Protein AF-A0A538GV80-F1 (afdb_monomer)

pLDDT: mean 89.03, std 10.64, range [52.97, 98.25]

Structure (mmCIF, N/CA/C/O backbone):
data_AF-A0A538GV80-F1
#
_entry.id   AF-A0A538GV80-F1
#
loop_
_atom_site.group_PDB
_atom_site.id
_atom_site.type_symbol
_atom_site.label_atom_id
_atom_site.label_alt_id
_atom_site.label_comp_id
_atom_site.label_asym_id
_atom_site.label_entity_id
_atom_site.label_seq_id
_atom_site.pdbx_PDB_ins_code
_atom_site.Cartn_x
_atom_site.Cartn_y
_atom_site.Cartn_z
_atom_site.occupancy
_atom_site.B_iso_or_equiv
_atom_site.auth_seq_id
_atom_site.auth_comp_id
_atom_site.auth_asym_id
_atom_site.auth_atom_id
_atom_site.pdbx_PDB_model_num
ATOM 1 N N . ALA A 1 1 ? 12.375 -7.259 2.177 1.00 62.84 1 ALA A N 1
ATOM 2 C CA . ALA A 1 1 ? 12.939 -8.597 1.883 1.00 62.84 1 ALA A CA 1
ATOM 3 C C . ALA A 1 1 ? 12.216 -9.263 0.711 1.00 62.84 1 ALA A C 1
ATOM 5 O O . ALA A 1 1 ? 12.673 -9.054 -0.398 1.00 62.84 1 ALA A O 1
ATOM 6 N N . LEU A 1 2 ? 11.075 -9.954 0.892 1.00 81.62 2 LEU A N 1
ATOM 7 C CA . LEU A 1 2 ? 10.445 -10.706 -0.215 1.00 81.62 2 LEU A CA 1
ATOM 8 C C . LEU A 1 2 ? 9.984 -9.822 -1.388 1.00 81.62 2 LEU A C 1
ATOM 10 O O . LEU A 1 2 ? 10.236 -10.157 -2.537 1.00 81.62 2 LEU A O 1
ATOM 14 N N . ILE A 1 3 ? 9.338 -8.681 -1.115 1.00 86.94 3 ILE A N 1
ATOM 15 C CA . ILE A 1 3 ? 8.849 -7.804 -2.192 1.00 86.94 3 ILE A CA 1
ATOM 16 C C . ILE A 1 3 ? 10.001 -7.229 -3.025 1.00 86.94 3 ILE A C 1
ATOM 18 O O . ILE A 1 3 ? 9.956 -7.264 -4.244 1.00 86.94 3 ILE A O 1
ATOM 22 N N . GLU A 1 4 ? 11.072 -6.784 -2.372 1.00 89.56 4 GLU A N 1
ATOM 23 C CA . GLU A 1 4 ? 12.250 -6.207 -3.027 1.00 89.56 4 GLU A CA 1
ATOM 24 C C . GLU A 1 4 ? 12.986 -7.236 -3.888 1.00 89.56 4 GLU A C 1
ATOM 26 O O . GLU A 1 4 ? 13.386 -6.918 -5.002 1.00 89.56 4 GLU A O 1
ATOM 31 N N . GLU A 1 5 ? 13.109 -8.477 -3.409 1.00 89.56 5 GLU A N 1
ATOM 32 C CA . GLU A 1 5 ? 13.685 -9.580 -4.183 1.00 89.56 5 GLU A CA 1
ATOM 33 C C . GLU A 1 5 ? 12.885 -9.836 -5.466 1.00 89.56 5 GLU A C 1
ATOM 35 O O . GLU A 1 5 ? 13.464 -9.948 -6.547 1.00 89.56 5 GLU A O 1
ATOM 40 N N . VAL A 1 6 ? 11.549 -9.851 -5.372 1.00 88.81 6 VAL A N 1
ATOM 41 C CA . VAL A 1 6 ? 10.674 -10.006 -6.542 1.00 88.81 6 VAL A CA 1
ATOM 42 C C . VAL A 1 6 ? 10.868 -8.851 -7.526 1.00 88.81 6 VAL A C 1
ATOM 44 O O . VAL A 1 6 ? 11.067 -9.115 -8.712 1.00 88.81 6 VAL A O 1
ATOM 47 N N . LEU A 1 7 ? 10.874 -7.599 -7.054 1.00 90.62 7 LEU A N 1
ATOM 48 C CA . LEU A 1 7 ? 11.053 -6.422 -7.917 1.00 90.62 7 LEU A CA 1
ATOM 49 C C . LEU A 1 7 ? 12.423 -6.420 -8.620 1.00 90.62 7 LEU A C 1
ATOM 51 O O . LEU A 1 7 ? 12.517 -6.121 -9.807 1.00 90.62 7 LEU A O 1
ATOM 55 N N . GLN A 1 8 ? 13.482 -6.848 -7.930 1.00 89.94 8 GLN A N 1
ATOM 56 C CA . GLN A 1 8 ? 14.837 -6.905 -8.490 1.00 89.94 8 GLN A CA 1
ATOM 57 C C . GLN A 1 8 ? 15.064 -8.101 -9.431 1.00 89.94 8 GLN A C 1
ATOM 59 O O . GLN A 1 8 ? 15.915 -8.033 -10.324 1.00 89.94 8 GLN A O 1
ATOM 64 N N . SER A 1 9 ? 14.313 -9.195 -9.266 1.00 89.75 9 SER A N 1
ATOM 65 C CA . SER A 1 9 ? 14.504 -10.427 -10.046 1.00 89.75 9 SER A CA 1
ATOM 66 C C . SER A 1 9 ? 14.254 -10.250 -11.550 1.00 89.75 9 SER A C 1
ATOM 68 O O . SER A 1 9 ? 14.967 -10.837 -12.372 1.00 89.75 9 SER A O 1
ATOM 70 N N . GLY A 1 10 ? 13.287 -9.406 -11.931 1.00 87.81 10 GLY A N 1
ATOM 71 C CA . GLY A 1 10 ? 12.988 -9.104 -13.333 1.00 87.81 10 GLY 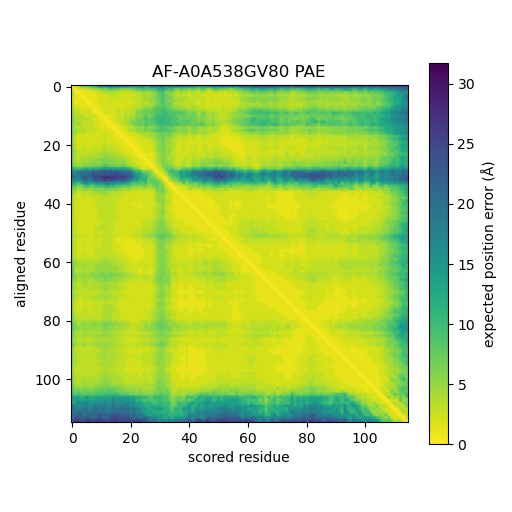A CA 1
ATOM 72 C C . GLY A 1 10 ? 14.165 -8.420 -14.026 1.00 87.81 10 GLY A C 1
ATOM 73 O O . GLY A 1 10 ? 14.647 -8.897 -15.056 1.00 87.81 10 GLY A O 1
ATOM 74 N N . ALA A 1 11 ? 14.707 -7.374 -13.397 1.00 85.69 11 ALA A N 1
ATOM 75 C CA . ALA A 1 11 ? 15.881 -6.663 -13.898 1.00 85.69 11 ALA A CA 1
ATOM 76 C C . ALA A 1 11 ? 17.103 -7.588 -14.017 1.00 85.69 11 ALA A C 1
ATOM 78 O O . ALA A 1 11 ? 17.795 -7.580 -15.036 1.00 85.69 11 ALA A O 1
ATOM 79 N N . ALA A 1 12 ? 17.327 -8.453 -13.021 1.00 86.06 12 ALA A N 1
ATOM 80 C CA . ALA A 1 12 ? 18.416 -9.431 -13.033 1.00 86.06 12 ALA A CA 1
ATOM 81 C C . ALA A 1 12 ? 18.301 -10.471 -14.167 1.00 86.06 12 ALA A C 1
ATOM 83 O O . ALA A 1 12 ? 19.305 -11.058 -14.569 1.00 86.06 12 ALA A O 1
ATOM 84 N N . THR A 1 13 ? 17.096 -10.692 -14.699 1.00 90.62 13 THR A N 1
ATOM 85 C CA . THR A 1 13 ? 16.819 -11.645 -15.788 1.00 90.62 13 THR A CA 1
ATOM 86 C C . THR A 1 13 ? 16.642 -10.978 -17.158 1.00 90.62 13 THR A C 1
ATOM 88 O O . THR A 1 13 ? 16.341 -11.659 -18.137 1.00 90.62 13 THR A O 1
ATOM 91 N N . GLY A 1 14 ? 16.897 -9.666 -17.259 1.00 92.12 14 GLY A N 1
ATOM 92 C CA . GLY A 1 14 ? 16.872 -8.908 -18.514 1.00 92.12 14 GLY A CA 1
ATOM 93 C C . GLY A 1 14 ? 15.521 -8.279 -18.864 1.00 92.12 14 GLY A C 1
ATOM 94 O O . GLY A 1 14 ? 15.378 -7.729 -19.957 1.00 92.12 14 GLY A O 1
ATOM 95 N N . TYR A 1 15 ? 14.537 -8.328 -17.961 1.00 92.38 15 TYR A N 1
ATOM 96 C CA . TYR A 1 15 ? 13.260 -7.639 -18.137 1.00 92.38 15 TYR A CA 1
ATOM 97 C C . TYR A 1 15 ? 13.326 -6.231 -17.535 1.00 92.38 15 TYR A C 1
ATOM 99 O O . TYR A 1 15 ? 13.764 -6.077 -16.399 1.00 92.38 15 TYR A O 1
ATOM 107 N N . PRO A 1 16 ? 12.868 -5.194 -18.256 1.00 88.38 16 PRO A N 1
ATOM 108 C CA . PRO A 1 16 ? 13.010 -3.814 -17.798 1.00 88.38 16 PRO A CA 1
ATOM 109 C C . PRO A 1 16 ? 12.084 -3.451 -16.630 1.00 88.38 16 PRO A C 1
ATOM 111 O O . PRO A 1 16 ? 12.371 -2.485 -15.937 1.00 88.38 16 PRO A O 1
ATOM 114 N N . LEU A 1 17 ? 10.971 -4.173 -16.447 1.00 92.44 17 LEU A N 1
ATOM 115 C CA . LEU A 1 17 ? 9.918 -3.863 -15.477 1.00 92.44 17 LEU A CA 1
ATOM 116 C C . LEU A 1 17 ? 9.199 -5.136 -15.015 1.00 92.44 17 LEU A C 1
ATOM 118 O O . LEU A 1 17 ? 8.834 -5.989 -15.828 1.00 92.44 17 LEU A O 1
ATOM 122 N N . THR A 1 18 ? 8.896 -5.184 -13.727 1.00 93.62 18 THR A N 1
ATOM 123 C CA . THR A 1 18 ? 8.029 -6.145 -13.051 1.00 93.62 18 THR A CA 1
ATOM 124 C C . THR A 1 18 ? 6.710 -5.458 -12.702 1.00 93.62 18 THR A C 1
ATOM 126 O O . THR A 1 18 ? 6.689 -4.366 -12.148 1.00 93.62 18 THR A O 1
ATOM 129 N N . ARG A 1 19 ? 5.572 -6.087 -13.012 1.00 94.38 19 ARG A N 1
ATOM 130 C CA . ARG A 1 19 ? 4.251 -5.616 -12.558 1.00 94.38 19 ARG A CA 1
ATOM 131 C C . ARG A 1 19 ? 3.753 -6.553 -11.472 1.00 94.38 19 ARG A C 1
ATOM 133 O O . ARG A 1 19 ? 3.478 -7.715 -11.766 1.00 94.38 19 ARG A O 1
ATOM 140 N N . LEU A 1 20 ? 3.643 -6.062 -10.242 1.00 94.25 20 LEU A N 1
ATOM 141 C CA . LEU A 1 20 ? 3.260 -6.884 -9.097 1.00 94.25 20 LEU A CA 1
ATOM 142 C C . LEU A 1 20 ? 1.796 -6.645 -8.731 1.00 94.25 20 LEU A C 1
ATOM 144 O O . LEU A 1 20 ? 1.380 -5.511 -8.506 1.00 94.25 20 LEU A O 1
ATOM 148 N N . LEU A 1 21 ? 1.030 -7.731 -8.635 1.00 94.56 21 LEU A N 1
ATOM 149 C CA . LEU A 1 21 ? -0.341 -7.729 -8.133 1.00 94.56 21 LEU A CA 1
ATOM 150 C C . LEU A 1 21 ? -0.397 -8.552 -6.843 1.00 94.56 21 LEU A C 1
ATOM 152 O O . LEU A 1 21 ? -0.049 -9.732 -6.855 1.00 94.56 21 LEU A O 1
ATOM 156 N N . ALA A 1 22 ? -0.829 -7.934 -5.747 1.00 92.00 22 ALA A N 1
ATOM 157 C CA . ALA A 1 22 ? -0.949 -8.573 -4.442 1.00 92.00 22 ALA A CA 1
ATOM 158 C C . ALA A 1 22 ? -2.420 -8.675 -4.017 1.00 92.00 22 ALA A C 1
ATOM 160 O O . ALA A 1 22 ? -3.166 -7.698 -4.061 1.00 92.00 22 ALA A O 1
ATOM 161 N N . HIS A 1 23 ? -2.831 -9.866 -3.593 1.00 92.38 23 HIS A N 1
ATOM 162 C CA . HIS A 1 23 ? -4.132 -10.127 -2.976 1.00 92.38 23 HIS A CA 1
ATOM 163 C C . HIS A 1 23 ? -3.985 -10.038 -1.464 1.00 92.38 23 HIS A C 1
ATOM 165 O O . HIS A 1 23 ? -3.212 -10.802 -0.890 1.00 92.38 23 HIS A O 1
ATOM 171 N N . MET A 1 24 ? -4.679 -9.105 -0.818 1.00 91.94 24 MET A N 1
ATOM 172 C CA . MET A 1 24 ? -4.424 -8.772 0.587 1.00 91.94 24 MET A CA 1
ATOM 173 C C . MET A 1 24 ? -5.219 -9.624 1.579 1.00 91.94 24 MET A C 1
ATOM 175 O O . MET A 1 24 ? -5.054 -9.491 2.790 1.00 91.94 24 MET A O 1
ATOM 179 N N . GLU A 1 25 ? -6.038 -10.559 1.092 1.00 88.50 25 GLU A N 1
ATOM 180 C CA . GLU A 1 25 ? -6.862 -11.456 1.909 1.00 88.50 25 GLU A CA 1
ATOM 181 C C . GLU A 1 25 ? -6.036 -12.370 2.829 1.00 88.50 25 GLU A C 1
ATOM 183 O O . GLU A 1 25 ? -6.592 -12.936 3.770 1.00 88.50 25 GLU A O 1
ATOM 188 N N . TRP A 1 26 ? -4.715 -12.486 2.624 1.00 84.44 26 TRP A N 1
ATOM 189 C CA . TRP A 1 26 ? -3.820 -13.163 3.571 1.00 84.44 26 TRP A CA 1
ATOM 190 C C . TRP A 1 26 ? -3.906 -12.562 4.981 1.00 84.44 26 TRP A C 1
ATOM 192 O O . TRP A 1 26 ? -3.820 -13.300 5.960 1.00 84.44 26 TRP A O 1
ATOM 202 N N . ALA A 1 27 ? -4.170 -11.257 5.096 1.00 83.12 27 ALA A N 1
ATOM 203 C CA . ALA A 1 27 ? -4.331 -10.571 6.377 1.00 83.12 27 ALA A CA 1
ATOM 204 C C . ALA A 1 27 ? -5.600 -10.985 7.142 1.00 83.12 27 ALA A C 1
ATOM 206 O O . ALA A 1 27 ? -5.758 -10.650 8.311 1.00 83.12 27 ALA A O 1
ATOM 207 N N . LEU A 1 28 ? -6.522 -11.704 6.495 1.00 80.19 28 LEU A N 1
ATOM 208 C CA . LEU A 1 28 ? -7.716 -12.257 7.135 1.00 80.19 28 LEU A CA 1
ATOM 209 C C . LEU A 1 28 ? -7.488 -13.680 7.665 1.00 80.19 28 LEU A C 1
ATOM 211 O O . LEU A 1 28 ? -8.284 -14.164 8.470 1.00 80.19 28 LEU A O 1
ATOM 215 N N . LEU A 1 29 ? -6.438 -14.364 7.196 1.00 72.50 29 LEU A N 1
ATOM 216 C CA . LEU A 1 29 ? -6.124 -15.745 7.573 1.00 72.50 29 LEU A CA 1
ATOM 217 C C . LEU A 1 29 ? -5.407 -15.818 8.923 1.00 72.50 29 LEU A C 1
ATOM 219 O O . LEU A 1 29 ? -5.656 -16.741 9.699 1.00 72.50 29 LEU A O 1
ATOM 223 N N . ASP A 1 30 ? -4.553 -14.838 9.211 1.00 59.12 30 ASP A N 1
ATOM 224 C CA . ASP A 1 30 ? -3.845 -14.731 10.479 1.00 59.12 30 ASP A CA 1
ATOM 225 C C . ASP A 1 30 ? -4.584 -13.731 11.376 1.00 59.12 30 ASP A C 1
ATOM 227 O O . ASP A 1 30 ? -4.733 -12.563 11.039 1.00 59.12 30 ASP A O 1
ATOM 231 N N . LYS A 1 31 ? -5.080 -14.166 12.541 1.00 53.31 31 LYS A N 1
ATOM 232 C CA . LYS A 1 31 ? -5.869 -13.327 13.476 1.00 53.31 31 LYS A CA 1
ATOM 233 C C . LYS A 1 31 ? -5.086 -12.138 14.069 1.00 53.31 31 LYS A C 1
ATOM 235 O O . LYS A 1 31 ? -5.609 -11.436 14.938 1.00 53.31 31 LYS A O 1
ATOM 240 N N . GLN A 1 32 ? -3.845 -11.923 13.636 1.00 52.97 32 GLN A N 1
ATOM 241 C CA . GLN A 1 32 ? -3.050 -10.733 13.915 1.00 52.97 32 GLN A CA 1
ATOM 242 C C . GLN A 1 32 ? -3.595 -9.563 13.086 1.00 52.97 32 GLN A C 1
ATOM 244 O O . GLN A 1 32 ? -3.124 -9.264 12.001 1.00 52.97 32 GLN A O 1
ATOM 249 N N . GLY A 1 33 ? -4.682 -8.987 13.608 1.00 61.94 33 GLY A N 1
ATOM 250 C CA . GLY A 1 33 ? -5.020 -7.570 13.530 1.00 61.94 33 GLY A CA 1
ATOM 251 C C . GLY A 1 33 ? -5.133 -6.911 12.153 1.00 61.94 33 GLY A C 1
ATOM 252 O O . GLY A 1 33 ? -4.166 -6.712 11.435 1.00 61.94 33 GLY A O 1
ATOM 253 N N . VAL A 1 34 ? -6.302 -6.326 11.900 1.00 65.75 34 VAL A N 1
ATOM 254 C CA . VAL A 1 34 ? -6.503 -5.243 10.918 1.00 65.75 34 VAL A CA 1
ATOM 255 C C . VAL A 1 34 ? -5.386 -4.187 10.949 1.00 65.75 34 VAL A C 1
ATOM 257 O O . VAL A 1 34 ? -4.926 -3.747 9.899 1.00 65.75 34 VAL A O 1
ATOM 260 N N . ASP A 1 35 ? -4.945 -3.781 12.145 1.00 72.56 35 ASP A N 1
ATOM 261 C CA . ASP A 1 35 ? -3.901 -2.763 12.298 1.00 72.56 35 ASP A CA 1
ATOM 262 C C . ASP A 1 35 ? -2.543 -3.227 11.734 1.00 72.56 35 ASP A C 1
ATOM 264 O O . ASP A 1 35 ? -1.740 -2.384 11.345 1.00 72.56 35 ASP A O 1
ATOM 268 N N . ASP A 1 36 ? -2.277 -4.535 11.678 1.00 85.00 36 ASP A N 1
ATOM 269 C CA . ASP A 1 36 ? -1.006 -5.084 11.195 1.00 85.00 36 ASP A CA 1
ATOM 270 C C . ASP A 1 36 ? -0.944 -5.038 9.663 1.00 85.00 36 ASP A C 1
ATOM 272 O O . ASP A 1 36 ? 0.098 -4.696 9.102 1.00 85.00 36 ASP A O 1
ATOM 276 N N . LEU A 1 37 ? -2.081 -5.254 8.987 1.00 90.25 37 LEU A N 1
ATOM 277 C CA . LEU A 1 37 ? -2.227 -4.981 7.554 1.00 90.25 37 LEU A CA 1
ATOM 278 C C . LEU A 1 37 ? -2.023 -3.494 7.248 1.00 90.25 37 LEU A C 1
ATOM 280 O O . LEU A 1 37 ? -1.234 -3.148 6.375 1.00 90.25 37 LEU A O 1
ATOM 284 N N . VAL A 1 38 ? -2.721 -2.608 7.962 1.00 92.75 38 VAL A N 1
ATOM 285 C CA . VAL A 1 38 ? -2.636 -1.162 7.702 1.00 92.75 38 VAL A CA 1
ATOM 286 C C . VAL A 1 38 ? -1.220 -0.649 7.972 1.00 92.75 38 VAL A C 1
ATOM 288 O O . VAL A 1 38 ? -0.689 0.142 7.193 1.00 92.75 38 VAL A O 1
ATOM 291 N N . GLU A 1 39 ? -0.564 -1.118 9.036 1.00 93.50 39 GLU A N 1
ATOM 292 C CA . GLU A 1 39 ? 0.835 -0.787 9.311 1.00 93.50 39 GLU A CA 1
ATOM 293 C C . GLU A 1 39 ? 1.775 -1.321 8.221 1.00 93.50 39 GLU A C 1
ATOM 295 O O . GLU A 1 39 ? 2.674 -0.595 7.789 1.00 93.50 39 GLU A O 1
ATOM 300 N N . TYR A 1 40 ? 1.568 -2.557 7.755 1.00 93.00 40 TYR A N 1
ATOM 301 C CA . TYR A 1 40 ? 2.327 -3.142 6.648 1.00 93.00 40 TYR A CA 1
ATOM 302 C C . TYR A 1 40 ? 2.228 -2.278 5.382 1.00 93.00 40 TYR A C 1
ATOM 304 O O . TYR A 1 40 ? 3.256 -1.855 4.848 1.00 93.00 40 TYR A O 1
ATOM 312 N N . GLU A 1 41 ? 1.010 -1.938 4.961 1.00 95.50 41 GLU A N 1
ATOM 313 C CA . GLU A 1 41 ? 0.750 -1.094 3.789 1.00 95.50 41 GLU A CA 1
ATOM 314 C C . GLU A 1 41 ? 1.353 0.305 3.941 1.00 95.50 41 GLU A C 1
ATOM 316 O O . GLU A 1 41 ? 1.980 0.850 3.030 1.00 95.50 41 GLU A O 1
ATOM 321 N N . THR A 1 42 ? 1.235 0.885 5.135 1.00 96.94 42 THR A N 1
ATOM 322 C CA . THR A 1 42 ? 1.830 2.190 5.433 1.00 96.94 42 THR A CA 1
ATOM 323 C C . THR A 1 42 ? 3.351 2.138 5.278 1.00 96.94 42 THR A C 1
ATOM 325 O O . THR A 1 42 ? 3.943 3.019 4.658 1.00 96.94 42 THR A O 1
ATOM 328 N N . ARG A 1 43 ? 4.007 1.080 5.773 1.00 95.94 43 ARG A N 1
ATOM 329 C CA . ARG A 1 43 ? 5.469 0.921 5.689 1.00 95.94 43 ARG A CA 1
ATOM 330 C C . ARG A 1 43 ? 5.968 0.625 4.275 1.00 95.94 43 ARG A C 1
ATOM 332 O O . ARG A 1 43 ? 7.105 0.990 3.965 1.00 95.94 43 ARG A O 1
ATOM 339 N N . LEU A 1 44 ? 5.154 0.016 3.410 1.00 95.44 44 LEU A N 1
ATOM 340 C CA . LEU A 1 44 ? 5.522 -0.199 2.005 1.00 95.44 44 LEU A CA 1
ATOM 341 C C . LEU A 1 44 ? 5.834 1.112 1.276 1.00 95.44 44 LEU A C 1
ATOM 343 O O . LEU A 1 44 ? 6.700 1.131 0.403 1.00 95.44 44 LEU A O 1
ATOM 347 N N . ASN A 1 45 ? 5.240 2.228 1.696 1.00 96.81 45 ASN A N 1
ATOM 348 C CA . ASN A 1 45 ? 5.520 3.547 1.132 1.00 96.81 45 ASN A CA 1
ATOM 349 C C . ASN A 1 45 ? 6.951 4.059 1.401 1.00 96.81 45 ASN A C 1
ATOM 351 O O . ASN A 1 45 ? 7.383 5.000 0.745 1.00 96.81 45 ASN A O 1
ATOM 355 N N . TYR A 1 46 ? 7.730 3.445 2.300 1.00 96.62 46 TYR A N 1
ATOM 356 C CA . TYR A 1 46 ? 9.172 3.731 2.425 1.00 96.62 46 TYR A CA 1
ATOM 357 C C . TYR A 1 46 ? 10.044 2.898 1.476 1.00 96.62 46 TYR A C 1
ATOM 359 O O . TYR A 1 46 ? 11.251 3.132 1.358 1.00 96.62 46 TYR A O 1
ATOM 367 N N . VAL A 1 47 ? 9.468 1.861 0.867 1.00 94.75 47 VAL A N 1
ATOM 368 C CA . VAL A 1 47 ? 10.187 0.861 0.075 1.00 94.75 47 VAL A CA 1
ATOM 369 C C . VAL A 1 47 ? 9.864 1.022 -1.401 1.00 94.75 47 VAL A C 1
ATOM 371 O O . VAL A 1 47 ? 10.7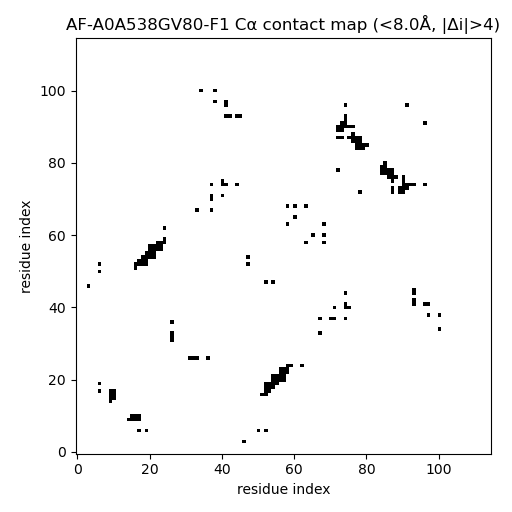85 1.205 -2.189 1.00 94.75 47 VAL A O 1
ATOM 374 N N . LEU A 1 48 ? 8.581 0.999 -1.766 1.00 94.56 48 LEU A N 1
ATOM 375 C CA . LEU A 1 48 ? 8.127 0.992 -3.157 1.00 94.56 48 LEU A CA 1
ATOM 376 C C . LEU A 1 48 ? 8.618 2.187 -3.988 1.00 94.56 48 LEU A C 1
ATOM 378 O O . LEU A 1 48 ? 9.039 1.945 -5.113 1.00 94.56 48 LEU A O 1
ATOM 382 N N . PRO A 1 49 ? 8.704 3.431 -3.466 1.00 94.88 49 PRO A N 1
ATOM 383 C CA . PRO A 1 49 ? 9.221 4.559 -4.251 1.00 94.88 49 PRO A CA 1
ATOM 384 C C . PRO A 1 49 ?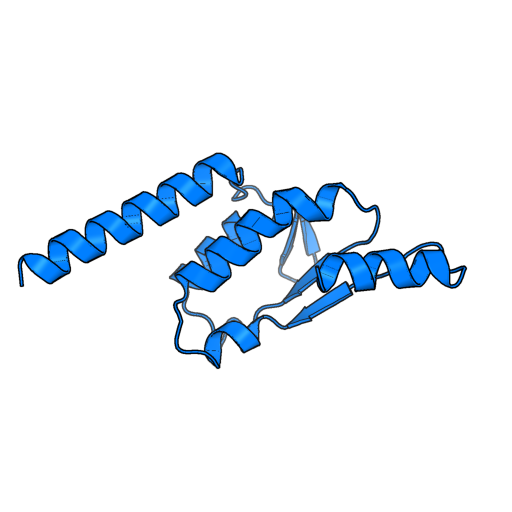 10.691 4.441 -4.685 1.00 94.88 49 PRO A C 1
ATOM 386 O O . PRO A 1 49 ? 11.178 5.298 -5.414 1.00 94.88 49 PRO A O 1
ATOM 389 N N . LYS A 1 50 ? 11.426 3.425 -4.210 1.00 93.75 50 LYS A N 1
ATOM 390 C CA . LYS A 1 50 ? 12.807 3.137 -4.632 1.00 93.75 50 LYS A CA 1
ATOM 391 C C . LYS A 1 50 ? 12.878 2.344 -5.941 1.00 93.75 50 LYS A C 1
ATOM 393 O O . LYS A 1 50 ? 13.980 2.122 -6.434 1.00 93.75 50 LYS A O 1
ATOM 398 N N . TYR A 1 51 ? 11.738 1.886 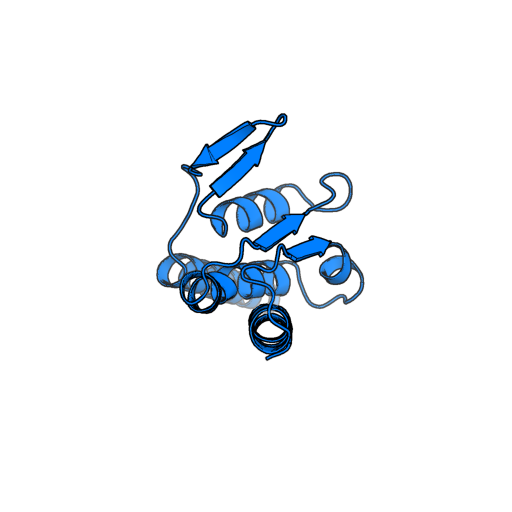-6.450 1.00 92.69 51 TYR A N 1
ATOM 399 C CA . TYR A 1 51 ? 11.620 1.018 -7.614 1.00 92.69 51 TYR A CA 1
ATOM 400 C C . TYR A 1 51 ? 10.672 1.656 -8.635 1.00 92.69 51 TYR A C 1
ATOM 402 O O . TYR A 1 51 ? 9.659 2.242 -8.258 1.00 92.69 51 TYR A O 1
ATOM 410 N N . ASP A 1 52 ? 10.982 1.512 -9.924 1.00 91.81 52 ASP A N 1
ATOM 411 C CA . ASP A 1 52 ? 10.104 1.964 -11.017 1.00 91.81 52 ASP A CA 1
ATOM 412 C C . ASP A 1 52 ? 8.943 0.979 -11.276 1.00 91.81 52 ASP A C 1
ATOM 414 O O . ASP A 1 52 ? 8.016 1.256 -12.043 1.00 91.81 52 ASP A O 1
ATOM 418 N N . ASP A 1 53 ? 9.000 -0.191 -10.642 1.00 94.50 53 ASP A N 1
ATOM 419 C CA . ASP A 1 53 ? 8.050 -1.282 -10.785 1.00 94.50 53 ASP A CA 1
ATOM 420 C C . ASP A 1 53 ? 6.684 -0.953 -10.157 1.00 94.50 53 ASP A C 1
ATOM 422 O O . ASP A 1 53 ? 6.591 -0.702 -8.950 1.00 94.50 53 ASP A O 1
ATOM 426 N N . PRO A 1 54 ? 5.578 -1.002 -10.925 1.00 93.38 54 PRO A N 1
ATOM 427 C CA . PRO A 1 54 ? 4.255 -0.771 -10.370 1.00 93.38 54 PRO A CA 1
ATOM 428 C C . PRO A 1 54 ? 3.809 -1.950 -9.499 1.00 93.38 54 PRO A C 1
ATOM 430 O O . PRO A 1 54 ? 3.794 -3.109 -9.930 1.00 93.38 54 PRO A O 1
ATOM 433 N N . VAL A 1 55 ? 3.347 -1.616 -8.297 1.00 95.81 55 VAL A N 1
ATOM 434 C CA . VAL A 1 55 ? 2.747 -2.549 -7.343 1.00 95.81 55 VAL A CA 1
ATOM 435 C C . VAL A 1 55 ? 1.289 -2.177 -7.115 1.00 95.81 55 VAL A C 1
ATOM 437 O O . VAL A 1 55 ? 0.969 -1.022 -6.841 1.00 95.81 55 VAL A O 1
ATOM 440 N N . ILE A 1 56 ? 0.402 -3.162 -7.236 1.00 96.00 56 ILE A N 1
ATOM 441 C CA . ILE A 1 56 ? -1.037 -3.012 -7.024 1.00 96.00 56 ILE A CA 1
ATOM 442 C C . ILE A 1 56 ? -1.459 -3.959 -5.901 1.00 96.00 56 ILE A C 1
ATOM 444 O O . ILE A 1 56 ? -1.463 -5.178 -6.082 1.00 96.00 56 ILE A O 1
ATOM 448 N N . CYS A 1 57 ? -1.858 -3.400 -4.760 1.00 96.31 57 CYS A N 1
ATOM 449 C CA . CYS A 1 57 ? -2.531 -4.138 -3.694 1.00 96.31 57 CYS A CA 1
ATOM 450 C C . CYS A 1 57 ? -4.041 -4.183 -3.975 1.00 96.31 57 CYS A C 1
ATOM 452 O O . CYS A 1 57 ? -4.660 -3.170 -4.305 1.00 96.31 57 CYS A O 1
ATOM 454 N N . THR A 1 58 ? -4.643 -5.366 -3.872 1.00 95.94 58 THR A N 1
ATOM 455 C CA . THR A 1 58 ? -6.068 -5.603 -4.142 1.00 95.94 58 THR A CA 1
ATOM 456 C C . THR A 1 58 ? -6.785 -6.122 -2.909 1.00 95.94 58 THR A C 1
ATOM 458 O O . THR A 1 58 ? -6.239 -6.921 -2.149 1.00 95.94 58 THR A O 1
ATOM 461 N N . TYR A 1 59 ? -8.022 -5.661 -2.732 1.00 93.88 59 TYR A N 1
ATOM 462 C CA . TYR A 1 59 ? -8.828 -5.934 -1.549 1.00 93.88 59 TYR A CA 1
ATOM 463 C C . TYR A 1 59 ? -10.246 -6.312 -1.956 1.00 93.88 59 TYR A C 1
ATOM 465 O O . TYR A 1 59 ? -10.933 -5.563 -2.655 1.00 93.88 59 TYR A O 1
ATOM 473 N N . ASP A 1 60 ? -10.711 -7.451 -1.465 1.00 92.50 60 ASP A N 1
ATOM 474 C CA . ASP A 1 60 ? -12.102 -7.867 -1.549 1.00 92.50 60 ASP A CA 1
ATOM 475 C C . ASP A 1 60 ? -12.951 -7.122 -0.503 1.00 92.50 60 ASP A C 1
ATOM 477 O O . ASP A 1 60 ? -12.993 -7.474 0.681 1.00 92.50 60 ASP A O 1
ATOM 481 N N . LEU A 1 61 ? -13.663 -6.083 -0.947 1.00 90.56 61 LEU A N 1
ATOM 482 C CA . LEU A 1 61 ? -14.528 -5.263 -0.090 1.00 90.56 61 LEU A CA 1
ATOM 483 C C . LEU A 1 61 ? -15.700 -6.040 0.535 1.00 90.56 61 LEU A C 1
ATOM 485 O O . LEU A 1 61 ? -16.325 -5.534 1.462 1.00 90.56 61 LEU A O 1
ATOM 489 N N . SER A 1 62 ? -16.006 -7.258 0.067 1.00 92.38 62 SER A N 1
ATOM 490 C CA . SER A 1 62 ? -16.990 -8.123 0.734 1.00 92.38 62 SER A CA 1
ATOM 491 C C . SER A 1 62 ? -16.437 -8.790 1.999 1.00 92.38 62 SER A C 1
ATOM 493 O O . SER A 1 62 ? -17.209 -9.260 2.836 1.00 92.38 62 SER A O 1
ATOM 495 N N . LYS A 1 63 ? -15.107 -8.820 2.153 1.00 90.56 63 LYS A N 1
ATOM 496 C CA . LYS A 1 63 ? -14.401 -9.463 3.268 1.00 90.56 63 LYS A CA 1
ATOM 497 C C . LYS A 1 63 ? -13.764 -8.467 4.230 1.00 90.56 63 LYS A C 1
ATOM 499 O O . LYS A 1 63 ? -13.682 -8.743 5.425 1.00 90.56 63 LYS A O 1
ATOM 504 N N . PHE A 1 64 ? -13.314 -7.318 3.731 1.00 89.31 64 PHE A N 1
ATOM 505 C CA . PHE A 1 64 ? -12.761 -6.258 4.569 1.00 89.31 64 PHE A CA 1
ATOM 506 C C . PHE A 1 64 ? -13.865 -5.366 5.143 1.00 89.31 64 PHE A C 1
ATOM 508 O O . PHE A 1 64 ? -14.711 -4.849 4.418 1.00 89.31 64 PHE A O 1
ATOM 515 N N . GLY 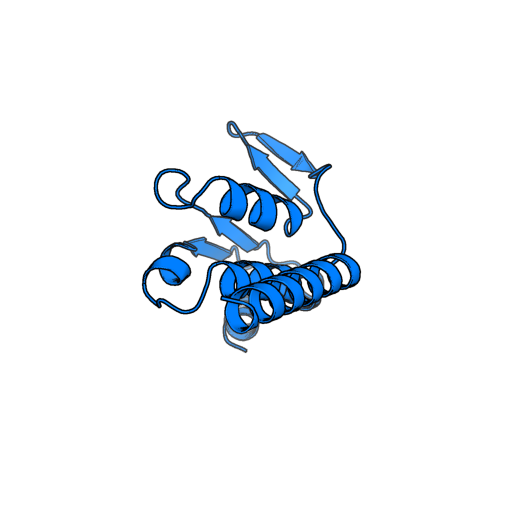A 1 65 ? -13.834 -5.146 6.460 1.00 89.38 65 GLY A N 1
ATOM 516 C CA . GLY A 1 65 ? -14.727 -4.188 7.112 1.00 89.38 65 GLY A CA 1
ATOM 517 C C . GLY A 1 65 ? -14.490 -2.759 6.612 1.00 89.38 65 GLY A C 1
ATOM 518 O O . GLY A 1 65 ? -13.371 -2.397 6.249 1.00 89.38 65 GLY A O 1
ATOM 519 N N . SER A 1 66 ? -15.529 -1.920 6.638 1.00 91.19 66 SER A N 1
ATOM 520 C CA . SER A 1 66 ? -15.476 -0.551 6.101 1.00 91.19 66 SER A CA 1
ATOM 521 C C . SER A 1 66 ? -14.381 0.313 6.730 1.00 91.19 66 SER A C 1
ATOM 523 O O . SER A 1 66 ? -13.716 1.060 6.019 1.00 91.19 66 SER A O 1
ATOM 525 N N . SER A 1 67 ? -14.137 0.187 8.037 1.00 89.69 67 SER A N 1
ATOM 526 C CA . SER A 1 67 ? -13.044 0.899 8.712 1.00 89.69 67 SER A CA 1
ATOM 527 C C . SER A 1 67 ? -11.672 0.502 8.165 1.00 89.69 67 SER A C 1
ATOM 529 O O . SER A 1 67 ? -10.838 1.368 7.928 1.00 89.69 67 SER A O 1
ATOM 531 N N . VAL A 1 68 ? -11.466 -0.792 7.906 1.00 89.69 68 VAL A N 1
ATOM 532 C CA . VAL A 1 68 ? -10.224 -1.325 7.329 1.00 89.69 68 VAL A CA 1
ATOM 533 C C . VAL A 1 68 ? -10.037 -0.822 5.911 1.00 89.69 68 VAL A C 1
ATOM 535 O O . VAL A 1 68 ? -8.961 -0.350 5.572 1.00 89.69 68 VAL A O 1
ATOM 538 N N . ALA A 1 69 ? -11.092 -0.886 5.097 1.00 92.19 69 ALA A N 1
ATOM 539 C CA . ALA A 1 69 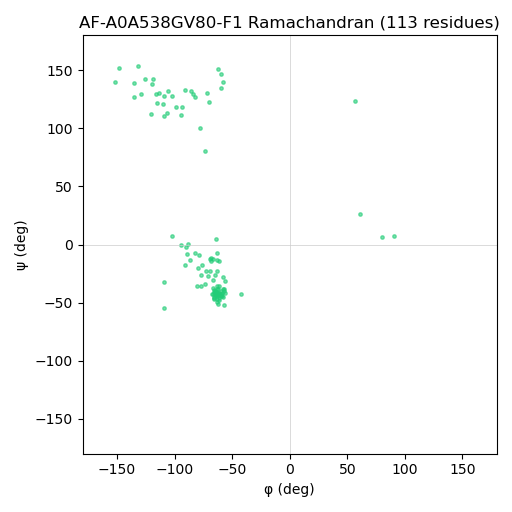? -11.057 -0.411 3.721 1.00 92.19 69 ALA A CA 1
ATOM 540 C C . ALA A 1 69 ? -10.710 1.085 3.650 1.00 92.19 69 ALA A C 1
ATOM 542 O O . ALA A 1 69 ? -9.914 1.492 2.806 1.00 92.19 69 ALA A O 1
ATOM 543 N N . MET A 1 70 ? -11.253 1.897 4.564 1.00 94.44 70 MET A N 1
ATOM 544 C CA . MET A 1 70 ? -10.903 3.316 4.658 1.00 94.44 70 MET A CA 1
ATOM 545 C C . MET A 1 70 ? -9.459 3.530 5.112 1.00 94.44 70 MET A C 1
ATOM 547 O O . MET A 1 70 ? -8.772 4.370 4.542 1.00 94.44 70 MET A O 1
ATOM 551 N N . ASP A 1 71 ? -8.972 2.781 6.101 1.00 95.38 71 ASP A N 1
ATOM 552 C CA . ASP A 1 71 ? -7.580 2.893 6.544 1.00 95.38 71 ASP A CA 1
ATOM 553 C C . ASP A 1 71 ? -6.597 2.459 5.440 1.00 95.38 71 ASP A C 1
ATOM 555 O O . ASP A 1 71 ? -5.639 3.173 5.168 1.00 95.38 71 ASP A O 1
ATOM 559 N N . VAL A 1 72 ? -6.879 1.367 4.727 1.00 94.69 72 VAL A N 1
ATOM 560 C CA . VAL A 1 72 ? -6.128 0.927 3.538 1.00 94.69 72 VAL A CA 1
ATOM 561 C C . VAL A 1 72 ? -6.137 1.986 2.436 1.00 94.69 72 VAL A C 1
ATOM 563 O O . VAL A 1 72 ? -5.108 2.252 1.819 1.00 94.69 72 VAL A O 1
ATOM 566 N N . MET A 1 73 ? -7.280 2.632 2.186 1.00 95.75 73 MET A N 1
ATOM 567 C CA . MET A 1 73 ? -7.343 3.719 1.210 1.00 95.75 73 MET A CA 1
ATOM 568 C C . MET A 1 73 ? -6.341 4.814 1.579 1.00 95.75 73 MET A C 1
ATOM 570 O O . MET A 1 73 ? -5.634 5.307 0.715 1.00 95.75 73 MET A O 1
ATOM 574 N N . ARG A 1 74 ? -6.190 5.148 2.861 1.00 97.62 74 ARG A N 1
ATOM 575 C CA . ARG A 1 74 ? -5.269 6.204 3.311 1.00 97.62 74 ARG A CA 1
ATOM 576 C C . ARG A 1 74 ? -3.785 5.861 3.140 1.00 97.62 74 ARG A C 1
ATOM 578 O O . ARG A 1 74 ? -2.969 6.776 3.202 1.00 97.62 74 ARG A O 1
ATOM 585 N N . THR A 1 75 ? -3.420 4.602 2.887 1.00 97.62 75 THR A N 1
ATOM 586 C CA . THR A 1 75 ? -2.019 4.196 2.661 1.00 97.62 75 THR A CA 1
ATOM 587 C C . THR A 1 75 ? -1.581 4.269 1.199 1.00 97.62 75 THR A C 1
ATOM 589 O O . THR A 1 75 ? -0.399 4.088 0.926 1.00 97.62 75 THR A O 1
ATOM 592 N N . HIS A 1 76 ? -2.489 4.513 0.251 1.00 97.88 76 HIS A N 1
ATOM 593 C CA . HIS A 1 76 ? -2.184 4.440 -1.180 1.00 97.88 76 HIS A CA 1
ATOM 594 C C . HIS A 1 76 ? -2.191 5.830 -1.825 1.00 97.88 76 HIS A C 1
ATOM 596 O O . HIS A 1 76 ? -3.238 6.473 -1.812 1.00 97.88 76 HIS A O 1
ATOM 602 N N . PRO A 1 77 ? -1.092 6.306 -2.436 1.00 97.25 77 PRO A N 1
ATOM 603 C CA . PRO A 1 77 ? -1.074 7.612 -3.106 1.00 97.25 77 PRO A CA 1
ATOM 604 C C . PRO A 1 77 ? -1.928 7.641 -4.384 1.00 97.25 77 PRO A C 1
ATOM 606 O O . PRO A 1 77 ? -2.382 8.701 -4.809 1.00 97.25 77 PRO A O 1
ATOM 609 N N . VAL A 1 78 ? -2.176 6.476 -4.987 1.00 97.31 78 VAL A N 1
ATOM 610 C CA . VAL A 1 78 ? -2.972 6.304 -6.206 1.00 97.31 78 VAL A CA 1
ATOM 611 C C . VAL A 1 78 ? -3.910 5.115 -6.011 1.00 97.31 78 VAL A C 1
ATOM 613 O O . VAL A 1 78 ? -3.507 4.096 -5.453 1.00 97.31 78 VAL A O 1
ATOM 616 N N . VAL A 1 79 ? -5.158 5.233 -6.465 1.00 97.12 79 VAL A N 1
ATOM 617 C CA . VAL A 1 79 ? -6.189 4.192 -6.325 1.00 97.12 79 VAL A CA 1
ATOM 618 C C . VAL A 1 79 ? -6.911 3.934 -7.644 1.00 97.12 79 VAL A C 1
ATOM 620 O O . VAL A 1 79 ? -7.018 4.821 -8.492 1.00 97.12 79 VAL A O 1
ATOM 623 N N . ILE A 1 80 ? -7.437 2.716 -7.802 1.00 96.44 80 ILE A N 1
ATOM 624 C CA . ILE A 1 80 ? -8.326 2.346 -8.908 1.00 96.44 80 ILE A CA 1
ATOM 625 C C . ILE A 1 80 ? -9.734 2.147 -8.347 1.00 96.44 80 ILE A C 1
ATOM 627 O O . ILE A 1 80 ? -9.983 1.188 -7.620 1.00 96.44 80 ILE A O 1
ATOM 631 N N . ILE A 1 81 ? -10.663 3.042 -8.685 1.00 91.69 81 ILE A N 1
ATOM 632 C CA . ILE A 1 81 ? -12.060 2.989 -8.227 1.00 91.69 81 ILE A CA 1
ATOM 633 C C . ILE A 1 81 ? -12.975 3.105 -9.443 1.00 91.69 81 ILE A C 1
ATOM 635 O O . ILE A 1 81 ? -12.789 3.976 -10.287 1.00 91.69 81 ILE A O 1
ATOM 639 N N . GLY A 1 82 ? -13.949 2.198 -9.571 1.00 90.94 82 GLY A N 1
ATOM 640 C CA . GLY A 1 82 ? -14.858 2.184 -10.725 1.00 90.94 82 GLY A CA 1
ATOM 641 C C . GLY A 1 82 ? -14.148 1.983 -12.072 1.00 90.94 82 GLY A C 1
ATOM 642 O O . GLY A 1 82 ? -14.637 2.448 -13.094 1.00 90.94 82 GLY A O 1
ATOM 643 N N . GLY A 1 83 ? -12.978 1.333 -12.072 1.00 94.25 83 GLY A N 1
ATOM 644 C CA . GLY A 1 83 ? -12.144 1.149 -13.266 1.00 94.25 83 GLY A CA 1
ATOM 645 C C . GLY A 1 83 ? -11.293 2.364 -13.650 1.00 94.25 83 GLY A C 1
ATOM 646 O O . GLY A 1 83 ? -10.640 2.330 -14.690 1.00 94.25 83 GLY A O 1
ATOM 647 N N . VAL A 1 84 ? -11.271 3.418 -12.830 1.00 96.44 84 VAL A N 1
ATOM 648 C CA . VAL A 1 84 ? -10.521 4.653 -13.093 1.00 96.44 84 VAL A CA 1
ATOM 649 C C . VAL A 1 84 ? -9.332 4.763 -12.144 1.00 96.44 84 VAL A C 1
ATOM 651 O O . VAL A 1 84 ? -9.503 4.658 -10.931 1.00 96.44 84 VAL A O 1
ATOM 654 N N . LEU A 1 85 ? -8.141 4.990 -12.705 1.00 97.00 85 LEU A N 1
ATOM 655 C CA . LEU A 1 85 ? -6.920 5.308 -11.963 1.00 97.00 85 LEU A CA 1
ATOM 656 C C . LEU A 1 85 ? -6.901 6.801 -11.621 1.00 97.00 85 LEU A C 1
ATOM 658 O O . LEU A 1 85 ? -7.032 7.634 -12.518 1.00 97.00 85 LEU A O 1
ATOM 662 N N . GLN A 1 86 ? -6.707 7.133 -10.350 1.00 96.94 86 GLN A N 1
ATOM 663 C CA . GLN A 1 86 ? -6.658 8.519 -9.888 1.00 96.94 86 GLN A CA 1
ATOM 664 C C . GLN A 1 86 ? -5.715 8.688 -8.699 1.00 96.94 86 GLN A C 1
ATOM 666 O O . GLN A 1 86 ? -5.540 7.765 -7.898 1.00 96.94 86 GLN A O 1
ATOM 671 N N . GLU A 1 87 ? -5.145 9.886 -8.564 1.00 97.81 87 GLU A N 1
ATOM 672 C CA . GLU A 1 87 ? -4.505 10.301 -7.317 1.00 97.81 87 GLU A CA 1
ATOM 673 C C . GLU A 1 87 ? -5.518 10.238 -6.178 1.00 97.81 87 GLU A C 1
ATOM 675 O O . GLU A 1 87 ? -6.697 10.572 -6.337 1.00 97.81 87 GLU A O 1
ATOM 680 N N . ASN A 1 88 ? -5.060 9.773 -5.027 1.00 97.62 88 ASN A N 1
ATOM 681 C CA . ASN A 1 88 ? -5.928 9.548 -3.898 1.00 97.62 88 ASN A CA 1
ATOM 682 C C . ASN A 1 88 ? -5.941 10.763 -2.959 1.00 97.62 88 ASN A C 1
ATOM 684 O O . ASN A 1 88 ? -4.961 10.986 -2.243 1.00 97.62 88 ASN A O 1
ATOM 688 N N . PRO A 1 89 ? -7.057 11.507 -2.864 1.00 96.44 89 PRO A N 1
ATOM 689 C CA . PRO A 1 89 ? -7.145 12.669 -1.981 1.00 96.44 89 PRO A CA 1
ATOM 690 C C . PRO A 1 89 ? -7.138 12.296 -0.490 1.00 96.44 89 PRO A C 1
ATOM 692 O O . PRO A 1 89 ? -6.987 13.171 0.358 1.00 96.44 89 PRO A O 1
ATOM 695 N N . PHE A 1 90 ? -7.318 11.015 -0.159 1.00 97.12 90 PHE A N 1
ATOM 696 C CA . PHE A 1 90 ? -7.309 10.516 1.215 1.00 97.12 90 PHE A CA 1
ATOM 697 C C . PHE A 1 90 ? -5.941 9.995 1.658 1.00 97.12 90 PHE A C 1
ATOM 699 O O . PHE A 1 90 ? -5.823 9.535 2.793 1.00 97.12 90 PHE A O 1
ATOM 706 N N . PHE A 1 91 ? -4.925 10.031 0.790 1.00 98.19 91 PHE A N 1
ATOM 707 C CA . PHE A 1 91 ? -3.587 9.570 1.137 1.00 98.19 91 PHE A CA 1
ATOM 708 C C . PHE A 1 91 ? -3.016 10.358 2.321 1.00 98.19 91 PHE A C 1
ATOM 710 O O . PHE A 1 91 ? -3.082 11.587 2.371 1.00 98.19 91 PHE A O 1
ATOM 717 N N . VAL A 1 92 ? -2.431 9.634 3.272 1.00 98.25 92 VAL A N 1
ATOM 718 C CA . VAL A 1 92 ? -1.756 10.193 4.442 1.00 98.25 92 VAL A CA 1
ATOM 719 C C . VAL A 1 92 ? -0.307 9.743 4.420 1.00 98.25 92 VAL A C 1
ATOM 721 O O . VAL A 1 92 ? -0.013 8.586 4.122 1.00 98.25 92 VAL A O 1
ATOM 724 N N . SER A 1 93 ? 0.609 10.657 4.749 1.00 97.50 93 SER A N 1
ATOM 725 C CA . SER A 1 93 ? 2.029 10.318 4.766 1.00 97.50 93 SER A CA 1
ATOM 726 C C . SER A 1 93 ? 2.310 9.178 5.758 1.00 97.50 93 SER A C 1
ATOM 728 O O . SER A 1 93 ? 1.665 9.105 6.813 1.00 97.50 93 SER A O 1
ATOM 730 N N . PRO A 1 94 ? 3.288 8.302 5.467 1.00 97.56 94 PRO A N 1
ATOM 731 C CA . PRO A 1 94 ? 3.573 7.152 6.320 1.00 97.56 94 PRO A CA 1
ATOM 732 C C . PRO A 1 94 ? 3.877 7.529 7.773 1.00 97.56 94 PRO A C 1
ATOM 734 O O . PRO A 1 94 ? 3.349 6.909 8.694 1.00 97.56 94 PRO A O 1
ATOM 737 N N . ASP A 1 95 ? 4.652 8.597 7.981 1.00 97.94 95 ASP A N 1
ATOM 738 C CA . ASP A 1 95 ? 5.012 9.083 9.316 1.00 97.94 95 ASP A CA 1
ATOM 739 C C . ASP A 1 95 ? 3.775 9.506 10.115 1.00 97.94 95 ASP A C 1
ATOM 741 O O . ASP A 1 95 ? 3.615 9.121 11.275 1.00 97.94 95 ASP A O 1
ATOM 745 N N . GLN A 1 96 ? 2.874 10.270 9.488 1.00 98.00 96 GLN A N 1
ATOM 746 C CA . GLN A 1 96 ? 1.649 10.726 10.135 1.00 98.00 96 GLN A CA 1
ATOM 747 C C . GLN A 1 96 ? 0.729 9.545 10.452 1.00 98.00 96 GLN A C 1
ATOM 749 O O . GLN A 1 96 ? 0.194 9.457 11.558 1.00 98.00 96 GLN A O 1
ATOM 754 N N . PHE A 1 97 ? 0.547 8.616 9.513 1.00 97.12 97 PHE A N 1
ATOM 755 C CA . PHE A 1 97 ? -0.431 7.557 9.712 1.00 97.12 97 PHE A CA 1
ATOM 756 C C . PHE A 1 97 ? 0.038 6.499 10.724 1.00 97.12 97 PHE A C 1
ATOM 758 O O . PHE A 1 97 ? -0.760 6.017 11.530 1.00 97.12 97 PHE A O 1
ATOM 765 N N . LEU A 1 98 ? 1.344 6.208 10.784 1.00 96.69 98 LEU A N 1
ATOM 766 C CA . LEU A 1 98 ? 1.922 5.354 11.829 1.00 96.69 98 LEU A CA 1
ATOM 767 C C . LEU A 1 98 ? 1.731 5.935 13.238 1.00 96.69 98 LEU A C 1
ATOM 769 O O . LEU A 1 98 ? 1.506 5.174 14.186 1.00 96.69 98 LEU A O 1
ATOM 773 N N . LEU A 1 99 ? 1.785 7.265 13.391 1.00 96.50 99 LEU A N 1
ATOM 774 C CA . LEU A 1 99 ? 1.468 7.925 14.661 1.00 96.50 99 LEU A CA 1
ATOM 775 C C . LEU A 1 99 ? 0.004 7.689 15.055 1.00 96.50 99 LEU A C 1
ATOM 777 O O . LEU A 1 99 ? -0.250 7.245 16.176 1.00 96.50 99 LEU A O 1
ATOM 781 N N . GLU A 1 100 ? -0.943 7.870 14.130 1.00 95.06 100 GLU A N 1
ATOM 782 C CA . GLU A 1 100 ? -2.366 7.606 14.395 1.00 95.06 100 GLU A CA 1
ATOM 783 C C . GLU A 1 100 ? -2.619 6.147 14.811 1.00 95.06 100 GLU A C 1
ATOM 785 O O . GLU A 1 100 ? -3.351 5.887 15.769 1.00 95.06 100 GLU A O 1
ATOM 790 N N . ILE A 1 101 ? -2.004 5.174 14.125 1.00 92.38 101 ILE A N 1
ATOM 791 C CA . ILE A 1 101 ? -2.133 3.744 14.461 1.00 92.38 101 ILE A CA 1
ATOM 792 C C . ILE A 1 101 ? -1.628 3.486 15.889 1.00 92.38 101 ILE A C 1
ATOM 794 O O . ILE A 1 101 ? -2.276 2.786 16.676 1.00 92.38 101 ILE A O 1
ATOM 798 N N . ARG A 1 102 ? -0.489 4.083 16.264 1.00 92.62 102 ARG A N 1
ATOM 799 C CA . ARG A 1 102 ? 0.083 3.961 17.613 1.00 92.62 102 ARG A CA 1
ATOM 800 C C . ARG A 1 102 ? -0.836 4.551 18.686 1.00 92.62 102 ARG A C 1
ATOM 802 O O . ARG A 1 102 ? -0.993 3.951 19.756 1.00 92.62 102 ARG A O 1
ATOM 809 N N . GLU A 1 103 ? -1.446 5.699 18.418 1.00 92.62 103 GLU A N 1
ATOM 810 C CA . GLU A 1 103 ? -2.396 6.348 19.326 1.00 92.62 103 GLU A CA 1
ATOM 811 C C . GLU A 1 103 ? -3.669 5.511 19.505 1.00 92.62 103 GLU A C 1
ATOM 813 O O . GLU A 1 103 ? -4.068 5.237 20.641 1.00 92.62 103 GLU A O 1
ATOM 818 N N . ARG A 1 104 ? -4.247 4.992 18.411 1.00 88.88 104 ARG A N 1
ATOM 819 C CA . ARG A 1 104 ? -5.418 4.092 18.442 1.00 88.88 104 ARG A CA 1
ATOM 820 C C . ARG A 1 104 ? -5.151 2.841 19.277 1.00 88.88 104 ARG A C 1
ATOM 822 O O . ARG A 1 104 ? -5.971 2.468 20.119 1.00 88.88 104 ARG A O 1
ATOM 829 N N . ARG A 1 105 ? -3.987 2.206 19.095 1.00 86.88 105 ARG A N 1
ATOM 830 C CA . ARG A 1 105 ? -3.579 1.027 19.881 1.00 86.88 105 ARG A CA 1
ATOM 831 C C . ARG A 1 105 ? -3.425 1.358 21.369 1.00 86.88 105 ARG A C 1
ATOM 833 O O . ARG A 1 105 ? -3.822 0.556 22.213 1.00 86.88 105 ARG A O 1
ATOM 840 N N . SER A 1 106 ? -2.893 2.535 21.697 1.00 85.69 106 SER A N 1
ATOM 841 C CA . SER A 1 106 ? -2.754 3.001 23.086 1.00 85.69 106 SER A CA 1
ATOM 842 C C . SER A 1 106 ? -4.117 3.252 23.745 1.00 85.69 106 SER A C 1
ATOM 844 O O . SER A 1 106 ? -4.338 2.809 24.871 1.00 85.69 106 SER A O 1
ATOM 846 N N . GLY A 1 107 ? -5.056 3.870 23.021 1.00 82.50 107 GLY A N 1
ATOM 847 C CA . GLY A 1 107 ? -6.429 4.094 23.486 1.00 82.50 107 GLY A CA 1
ATOM 848 C C . GLY A 1 107 ? -7.233 2.804 23.688 1.00 82.50 107 GLY A C 1
ATOM 849 O O . GLY A 1 107 ? -7.952 2.669 24.672 1.00 82.50 107 GLY A O 1
ATOM 850 N N . ARG A 1 108 ? -7.085 1.795 22.816 1.00 79.38 108 ARG A N 1
ATOM 851 C CA . ARG A 1 108 ? -7.741 0.488 23.032 1.00 79.38 108 ARG A CA 1
ATOM 852 C C . ARG A 1 108 ? -7.183 -0.246 24.253 1.00 79.38 108 ARG A C 1
ATOM 854 O O . ARG A 1 108 ? -7.946 -0.872 24.986 1.00 79.38 108 ARG A O 1
ATOM 861 N N . LYS A 1 109 ? -5.870 -0.149 24.499 1.00 73.12 109 LYS A N 1
ATOM 862 C CA . LYS A 1 109 ? -5.240 -0.731 25.695 1.00 73.12 109 LYS A CA 1
ATOM 863 C C . LYS A 1 109 ? -5.736 -0.072 26.983 1.00 73.12 109 LYS A C 1
ATOM 865 O O . LYS A 1 109 ? -5.994 -0.789 27.943 1.00 73.12 109 LYS A O 1
ATOM 870 N N . SER A 1 110 ? -5.901 1.253 27.013 1.00 72.81 110 SER A N 1
ATOM 871 C CA . SER A 1 110 ? -6.424 1.937 28.205 1.00 72.81 110 SER A CA 1
ATOM 872 C C . SER A 1 110 ? -7.881 1.565 28.498 1.00 72.81 110 SER A C 1
ATOM 874 O O . SER A 1 110 ? -8.202 1.295 29.651 1.00 72.81 110 SER A O 1
ATOM 876 N N . VAL A 1 111 ? -8.736 1.458 27.474 1.00 72.38 111 VAL A N 1
ATOM 877 C CA . VAL A 1 111 ? -10.134 1.006 27.628 1.00 72.38 111 VAL A CA 1
ATOM 878 C C . VAL A 1 111 ? -10.210 -0.445 28.114 1.00 72.38 111 VAL A C 1
ATOM 880 O O . VAL A 1 111 ? -10.974 -0.744 29.029 1.00 72.38 111 VAL A O 1
ATOM 883 N N . SER A 1 112 ? -9.386 -1.340 27.558 1.00 72.50 112 SER A N 1
ATOM 884 C CA . SER A 1 112 ? -9.346 -2.751 27.967 1.00 72.50 112 SER A CA 1
ATOM 885 C C . SER A 1 112 ? -8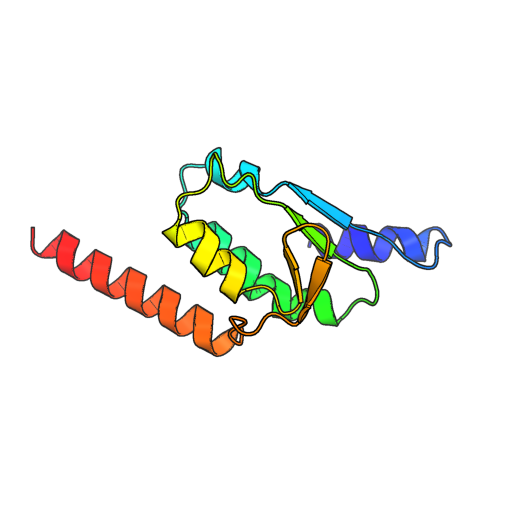.830 -2.965 29.392 1.00 72.50 112 SER A C 1
ATOM 887 O O . SER A 1 112 ? -9.226 -3.946 30.006 1.00 72.50 112 SER A O 1
ATOM 889 N N . MET A 1 113 ? -7.940 -2.108 29.910 1.00 59.38 113 MET A N 1
ATOM 890 C CA . MET A 1 113 ? -7.477 -2.185 31.307 1.00 59.38 113 MET A CA 1
ATOM 891 C C . MET A 1 113 ? -8.472 -1.580 32.305 1.00 59.38 113 MET A C 1
ATOM 893 O O . MET A 1 113 ? -8.379 -1.860 33.496 1.00 59.38 113 MET A O 1
ATOM 897 N N . ALA A 1 114 ? -9.382 -0.724 31.838 1.00 61.75 114 ALA A N 1
ATOM 898 C CA . ALA A 1 114 ? -10.400 -0.079 32.663 1.00 61.75 114 ALA A CA 1
ATOM 899 C C . ALA A 1 114 ? -11.717 -0.879 32.758 1.00 61.75 114 ALA A C 1
ATOM 901 O O . ALA A 1 114 ? -12.635 -0.423 33.438 1.00 61.75 114 ALA A O 1
ATOM 902 N N . SER A 1 115 ? -11.816 -2.022 32.065 1.00 55.25 115 SER A N 1
ATOM 903 C CA . SER A 1 115 ? -13.005 -2.891 31.999 1.00 55.25 115 SER A CA 1
ATOM 904 C C . SER A 1 115 ? -12.839 -4.165 32.820 1.00 55.25 115 SER A C 1
ATOM 906 O O . SER A 1 115 ? -11.691 -4.654 32.914 1.00 55.25 115 SER A O 1
#

Nearest PDB structures (foldseek):
  5vku-assembly1_t  TM=3.783E-01  e=1.633E+00  Human herpesvirus 5 strain AD169

Foldseek 3Di:
DVVVCQQVVCVVVPHPEDAAEAELCVVVVDPPDLLVSLLVLLVCVVPPVVGPYHYHYDYDPVRDDPVSVLSSLQSDQWDQDPNDIDGRPNHDHSVVSVVVSVVVVVVVVVVVVV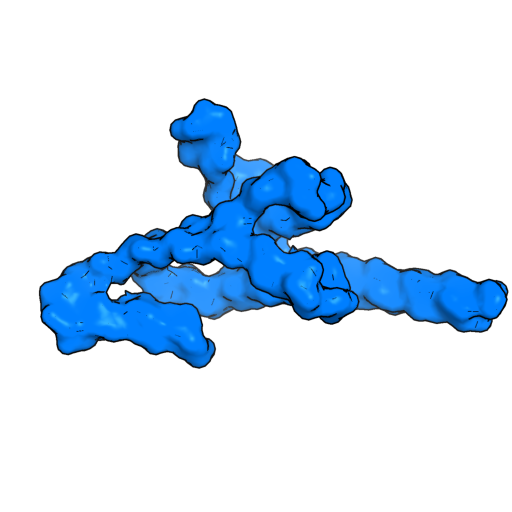D

Secondary structure (DSSP, 8-state):
-HHHHHHHHHHHTT-S---EEEEGGGGGTS-S-HHHHHHHHHHHTTTGGG-SS-EEEE--TTTS-HHHHHHHHHT-SEEEETTEEEE-TT---HHHHHHHHHHHHHHHHHHHH--

Solvent-accessible surface area (backbone atoms only — not comparable to full-atom values): 6879 Å² total; per-residue (Å²): 108,72,68,57,51,58,55,50,48,31,53,77,72,74,36,95,70,40,80,45,79,43,73,54,66,63,54,72,73,46,89,68,42,73,66,51,50,43,50,50,49,29,55,42,65,79,52,52,83,80,48,94,48,54,73,44,83,41,78,60,71,92,76,47,53,70,70,55,52,52,51,47,48,23,44,31,66,57,45,75,59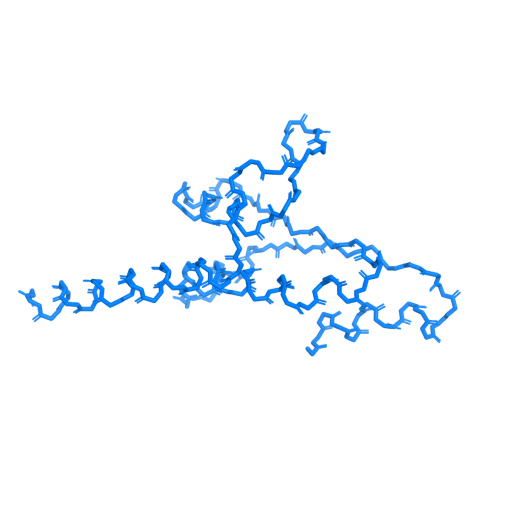,97,90,42,80,41,77,35,92,62,42,48,57,48,72,62,48,54,50,53,53,54,51,52,56,52,53,54,51,53,54,60,71,74,101

Sequence (115 aa):
ALIEEVLQSGAATGYPLTRLLAHMEWALLDKQGVDDLVEYETRLNYVLPKYDDPVICTYDLSKFGSSVAMDVMRTHPVVIIGGVLQENPFFVSPDQFLLEIRERRSGRKSVSMAS

Radius of gyration: 16.04 Å; Cα contacts (8 Å, |Δi|>4): 101; chains: 1; bounding box: 35×28×51 Å

Mean predicted aligned error: 5.16 Å